Protein AF-A0A3D2LDQ5-F1 (afdb_monomer)

Solvent-accessible surface area (backbone atoms only — not comparable to full-atom values): 4744 Å² total; per-residue (Å²): 105,82,39,65,42,50,63,84,84,66,82,63,62,74,72,54,66,76,48,46,89,78,50,66,69,22,52,71,53,70,93,47,47,68,73,87,53,58,82,57,45,69,67,53,59,80,70,59,67,81,38,32,63,89,40,63,84,84,88,48,62,30,67,55,75,63,82,79,71,77,80,120

Sequence (72 aa):
DILPWMDTDNFNPGYMMRSLHLMPKRGAHDIWQHSQDYWREKDEMPLIDLDGEEFVYDGIAARAKSKDNALV

Mean predicted aligned error: 9.03 Å

Radius of gyration: 17.72 Å; Cα contacts (8 Å, |Δi|>4): 56; chains: 1; bounding box: 45×32×37 Å

pLDDT: mean 81.03, std 12.74, range [41.62, 95.12]

Foldseek 3Di:
DKAFQEDPVQDDPVVCVVCSVVDDIFDPDPVRHPDPPCVVCVVPVVVDDCQDQVDDDPNHGRHDDDPVVPPD

Structure (mmCIF, N/CA/C/O backbone):
data_AF-A0A3D2LDQ5-F1
#
_entry.id   AF-A0A3D2LDQ5-F1
#
loop_
_atom_site.group_PDB
_atom_site.id
_atom_site.type_symbol
_atom_site.label_atom_id
_atom_site.label_alt_id
_atom_site.label_comp_id
_atom_site.label_asym_id
_atom_site.label_entity_id
_atom_site.label_seq_id
_atom_site.pdbx_PDB_ins_code
_atom_site.Cartn_x
_atom_site.Cartn_y
_atom_site.Cartn_z
_atom_site.occupancy
_atom_site.B_iso_or_equiv
_atom_site.auth_seq_id
_atom_site.auth_comp_id
_atom_site.auth_asym_id
_atom_site.auth_atom_id
_atom_site.pdbx_PDB_model_num
ATOM 1 N N . ASP A 1 1 ? -4.037 -16.612 -13.302 1.00 83.38 1 ASP A N 1
ATOM 2 C CA . ASP A 1 1 ? -2.615 -16.812 -13.662 1.00 83.38 1 ASP A CA 1
ATOM 3 C C . ASP A 1 1 ? -1.685 -16.542 -12.492 1.00 83.38 1 ASP A C 1
ATOM 5 O O . ASP A 1 1 ? -2.071 -15.817 -11.576 1.00 83.38 1 ASP A O 1
ATOM 9 N N . ILE A 1 2 ? -0.496 -17.156 -12.513 1.00 89.62 2 ILE A N 1
ATOM 10 C CA . ILE A 1 2 ? 0.577 -16.951 -11.528 1.00 89.62 2 ILE A CA 1
ATOM 11 C C . ILE A 1 2 ? 1.700 -16.161 -12.207 1.00 89.62 2 ILE A C 1
ATOM 13 O O . ILE A 1 2 ? 2.276 -16.632 -13.187 1.00 89.62 2 ILE A O 1
ATOM 17 N N . LEU A 1 3 ? 2.018 -14.986 -11.670 1.00 89.88 3 LEU A N 1
ATOM 18 C CA . LEU A 1 3 ? 2.974 -14.025 -12.224 1.00 89.88 3 LEU A CA 1
ATOM 19 C C . LEU A 1 3 ? 4.219 -13.895 -11.324 1.00 89.88 3 LEU A C 1
ATOM 21 O O . LEU A 1 3 ? 4.165 -14.262 -10.143 1.00 89.88 3 LEU A O 1
ATOM 25 N N . PRO A 1 4 ? 5.350 -13.371 -11.840 1.00 87.81 4 PRO A N 1
ATOM 26 C CA . PRO A 1 4 ? 6.478 -12.969 -11.002 1.00 87.81 4 PRO A CA 1
ATOM 27 C C . PRO A 1 4 ? 6.035 -12.004 -9.898 1.00 87.81 4 PRO A C 1
ATOM 29 O O . PRO A 1 4 ? 5.070 -11.262 -10.085 1.00 87.81 4 PRO A O 1
ATOM 32 N N . TRP A 1 5 ? 6.752 -12.007 -8.769 1.00 84.12 5 TRP A N 1
ATOM 33 C CA . TRP A 1 5 ? 6.436 -11.217 -7.568 1.00 84.12 5 TRP A CA 1
ATOM 34 C C . TRP A 1 5 ? 6.015 -9.771 -7.858 1.00 84.12 5 TRP A C 1
ATOM 36 O O . TRP A 1 5 ? 5.092 -9.237 -7.252 1.00 84.12 5 TRP A O 1
ATOM 46 N N . MET A 1 6 ? 6.683 -9.161 -8.829 1.00 81.19 6 MET A N 1
ATOM 47 C CA . MET A 1 6 ? 6.435 -7.811 -9.294 1.00 81.19 6 MET A CA 1
ATOM 48 C C . MET A 1 6 ? 6.506 -7.764 -10.818 1.00 81.19 6 MET A C 1
ATOM 50 O O . MET A 1 6 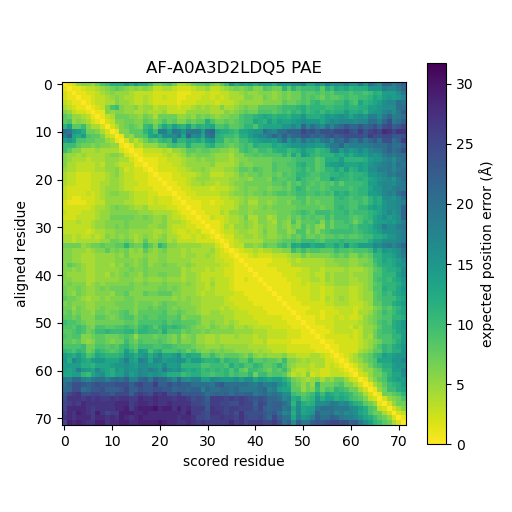? 7.024 -8.682 -11.456 1.00 81.19 6 MET A O 1
ATOM 54 N N . ASP A 1 7 ? 5.989 -6.684 -11.389 1.00 78.19 7 ASP A N 1
ATOM 55 C CA . ASP A 1 7 ? 6.136 -6.403 -12.812 1.00 78.19 7 ASP A CA 1
ATOM 56 C C . ASP A 1 7 ? 7.597 -6.045 -13.136 1.00 78.19 7 ASP A C 1
ATOM 58 O O . ASP A 1 7 ? 8.214 -5.241 -12.437 1.00 78.19 7 ASP A O 1
ATOM 62 N N . THR A 1 8 ? 8.167 -6.672 -14.165 1.00 72.94 8 THR A N 1
ATOM 63 C CA . THR A 1 8 ? 9.551 -6.432 -14.593 1.00 72.94 8 THR A CA 1
ATOM 64 C C . THR A 1 8 ? 9.712 -5.135 -15.375 1.00 72.94 8 THR A C 1
ATOM 66 O O . THR A 1 8 ? 10.826 -4.614 -15.431 1.00 72.94 8 THR A O 1
ATOM 69 N N . ASP A 1 9 ? 8.622 -4.604 -15.931 1.00 74.12 9 ASP A N 1
ATOM 70 C CA . ASP A 1 9 ? 8.626 -3.384 -16.740 1.00 74.12 9 ASP A CA 1
ATOM 71 C C . ASP A 1 9 ? 8.384 -2.132 -15.874 1.00 74.12 9 ASP A C 1
ATOM 73 O O . ASP A 1 9 ? 8.774 -1.022 -16.244 1.00 74.12 9 ASP A O 1
ATOM 77 N N . ASN A 1 10 ? 7.807 -2.305 -14.677 1.00 66.12 10 ASN A N 1
ATOM 78 C CA . ASN A 1 10 ? 7.484 -1.220 -13.752 1.00 66.12 10 ASN A CA 1
ATOM 79 C C . ASN A 1 10 ? 8.635 -0.974 -12.753 1.00 66.12 10 ASN A C 1
ATOM 81 O O . ASN A 1 10 ? 8.672 -1.531 -11.659 1.00 66.12 10 ASN A O 1
ATOM 85 N N . PHE A 1 11 ? 9.604 -0.160 -13.184 1.00 56.97 11 PHE A N 1
ATOM 86 C CA . PHE A 1 11 ? 10.689 0.451 -12.398 1.00 56.97 11 PHE A CA 1
ATOM 87 C C . PHE A 1 11 ? 11.381 -0.466 -11.375 1.00 56.97 11 PHE A C 1
ATOM 89 O O . PHE A 1 11 ? 11.210 -0.339 -10.161 1.00 56.97 11 PHE A O 1
ATOM 96 N N . ASN A 1 12 ? 12.240 -1.364 -11.859 1.00 58.72 12 ASN A N 1
ATOM 97 C CA . ASN A 1 12 ? 13.024 -2.208 -10.970 1.00 58.72 12 ASN A CA 1
ATOM 98 C C . ASN A 1 12 ? 14.428 -1.622 -10.737 1.00 58.72 12 ASN A C 1
ATOM 100 O O . ASN A 1 12 ? 15.229 -1.572 -11.678 1.00 58.72 12 ASN A O 1
ATOM 104 N N . PRO A 1 13 ? 14.799 -1.203 -9.513 1.00 68.88 13 PRO A N 1
ATOM 105 C CA . PRO A 1 13 ? 16.201 -0.957 -9.237 1.00 68.88 13 PRO A CA 1
ATOM 106 C C . PRO A 1 13 ? 16.958 -2.271 -9.461 1.00 68.88 13 PRO A C 1
ATOM 108 O O . PRO A 1 13 ? 16.612 -3.302 -8.894 1.00 68.88 13 PRO A O 1
ATOM 111 N N . GLY A 1 14 ? 17.995 -2.261 -10.305 1.00 70.19 14 GLY A N 1
ATOM 112 C CA . GLY A 1 14 ? 18.611 -3.487 -10.844 1.00 70.19 14 GLY A CA 1
ATOM 113 C C . GLY A 1 14 ? 19.092 -4.522 -9.811 1.00 70.19 14 GLY A C 1
ATOM 114 O O . GLY A 1 14 ? 19.410 -5.650 -10.179 1.00 70.19 14 GLY A O 1
ATOM 115 N N . TYR A 1 15 ? 19.139 -4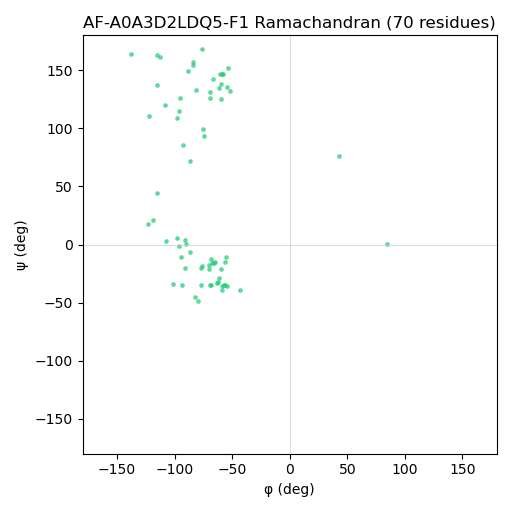.178 -8.519 1.00 79.75 15 TYR A N 1
ATOM 116 C CA . TYR A 1 15 ? 19.353 -5.132 -7.434 1.00 79.75 15 TYR A CA 1
ATOM 117 C C . TYR A 1 15 ? 18.185 -6.098 -7.204 1.00 79.75 15 TYR A C 1
ATOM 119 O O . TYR A 1 15 ? 18.437 -7.257 -6.886 1.00 79.75 15 TYR A O 1
ATOM 127 N N . MET A 1 16 ? 16.936 -5.675 -7.392 1.00 76.25 16 MET A N 1
ATOM 128 C CA . MET A 1 16 ? 15.764 -6.521 -7.160 1.00 76.25 16 MET A CA 1
ATOM 129 C C . MET A 1 16 ? 15.571 -7.522 -8.306 1.00 76.25 16 MET A C 1
ATOM 131 O O . MET A 1 16 ? 15.273 -8.686 -8.044 1.00 76.25 16 MET A O 1
ATOM 135 N N . MET A 1 17 ? 15.881 -7.139 -9.553 1.00 81.12 17 MET A N 1
ATOM 136 C CA . MET A 1 17 ? 15.888 -8.073 -10.696 1.00 81.12 17 MET A CA 1
ATOM 137 C C . MET A 1 17 ? 16.813 -9.277 -10.476 1.00 81.12 17 MET A C 1
ATOM 139 O O . MET A 1 17 ? 16.481 -10.386 -10.890 1.00 81.12 17 MET A O 1
ATOM 143 N N . ARG A 1 18 ? 17.953 -9.093 -9.790 1.00 86.56 18 ARG A N 1
ATOM 144 C CA . ARG A 1 18 ? 18.907 -10.189 -9.530 1.00 86.56 18 ARG A CA 1
ATOM 145 C C . ARG A 1 18 ? 18.314 -11.297 -8.669 1.00 86.56 18 ARG A C 1
ATOM 147 O O . ARG A 1 18 ? 18.650 -12.456 -8.879 1.00 86.56 18 ARG A O 1
ATOM 154 N N . SER A 1 19 ? 17.428 -10.953 -7.742 1.00 86.88 19 SER A N 1
ATOM 155 C CA . SER A 1 19 ? 16.850 -11.902 -6.786 1.00 86.88 19 SER A CA 1
ATOM 156 C C . SER A 1 19 ? 15.390 -12.239 -7.079 1.00 86.88 19 SER A C 1
ATOM 158 O O . SER A 1 19 ? 14.797 -13.007 -6.332 1.00 86.88 19 SER A O 1
ATOM 160 N N . LEU A 1 20 ? 14.800 -11.718 -8.162 1.00 85.62 20 LEU A N 1
ATOM 161 C CA . LEU A 1 20 ? 13.374 -11.887 -8.468 1.00 85.62 20 LEU A CA 1
ATOM 162 C C . LEU A 1 20 ? 12.950 -13.363 -8.566 1.00 85.62 20 LEU A C 1
ATOM 164 O O . LEU A 1 20 ? 11.862 -13.728 -8.136 1.00 85.62 20 LEU A O 1
ATOM 168 N N . HIS A 1 21 ? 13.834 -14.224 -9.071 1.00 87.75 21 HIS A N 1
ATOM 169 C CA . HIS A 1 21 ? 13.618 -15.671 -9.168 1.00 87.75 21 HIS A CA 1
ATOM 170 C C . HIS A 1 21 ? 13.555 -16.391 -7.806 1.00 87.75 21 HIS A C 1
ATOM 172 O O . HIS A 1 21 ? 13.094 -17.528 -7.744 1.00 87.75 21 HIS A O 1
ATOM 178 N N . LEU A 1 22 ? 14.011 -15.741 -6.730 1.00 91.56 22 LEU A N 1
ATOM 179 C CA . LEU A 1 22 ? 13.933 -16.228 -5.349 1.00 91.56 22 LEU A CA 1
ATOM 180 C C . LEU A 1 22 ? 12.694 -15.697 -4.614 1.00 91.56 22 LEU A C 1
ATOM 182 O O . LEU A 1 22 ? 12.415 -16.136 -3.500 1.00 91.56 22 LEU A O 1
ATOM 186 N N . MET A 1 23 ? 11.978 -14.729 -5.194 1.00 88.31 23 MET A N 1
ATOM 187 C CA . MET A 1 23 ? 10.839 -14.079 -4.548 1.00 88.31 23 MET A CA 1
ATOM 188 C C . MET A 1 23 ? 9.542 -14.890 -4.724 1.00 88.31 23 MET A C 1
ATOM 190 O O . MET A 1 23 ? 9.401 -15.640 -5.697 1.00 88.31 23 MET A O 1
ATOM 194 N N . PRO A 1 24 ? 8.564 -14.736 -3.811 1.00 89.44 24 PRO A N 1
ATOM 195 C CA . PRO A 1 24 ? 7.245 -15.349 -3.946 1.00 89.44 24 PRO A CA 1
ATOM 196 C C . PRO A 1 24 ? 6.538 -14.919 -5.234 1.00 89.44 24 PRO A C 1
ATOM 198 O O . PRO A 1 24 ? 6.666 -13.785 -5.678 1.00 89.44 24 PRO A O 1
ATOM 201 N N . LYS A 1 25 ? 5.741 -15.802 -5.834 1.00 90.19 25 LYS A N 1
ATOM 202 C CA . LYS A 1 25 ? 4.915 -15.452 -7.000 1.00 90.19 25 LYS A CA 1
ATOM 203 C C . LYS A 1 25 ? 3.595 -14.820 -6.558 1.00 90.19 25 LYS A C 1
ATOM 205 O O . LYS A 1 25 ? 3.135 -15.085 -5.450 1.00 90.19 25 LYS A O 1
ATOM 210 N N . ARG A 1 26 ? 2.963 -14.040 -7.437 1.00 90.12 26 ARG A N 1
ATOM 211 C CA . ARG A 1 26 ? 1.660 -13.405 -7.173 1.00 90.12 26 ARG A CA 1
ATOM 212 C C . ARG A 1 26 ? 0.551 -13.906 -8.091 1.00 90.12 26 ARG A C 1
ATOM 214 O O . ARG A 1 26 ? 0.818 -14.474 -9.150 1.00 90.12 26 ARG A O 1
ATOM 221 N N . GLY A 1 27 ? -0.694 -13.654 -7.696 1.00 90.81 27 GLY A N 1
ATOM 222 C CA . GLY A 1 27 ? -1.860 -13.811 -8.564 1.00 90.81 27 GLY A CA 1
ATOM 223 C C . GLY A 1 27 ? -1.999 -12.667 -9.576 1.00 90.81 27 GLY A C 1
ATOM 224 O O . GLY A 1 27 ? -1.342 -11.635 -9.468 1.00 90.81 27 GLY A O 1
ATOM 225 N N . ALA A 1 28 ? -2.881 -12.855 -10.557 1.00 89.88 28 ALA A N 1
ATOM 226 C CA . ALA A 1 28 ? -3.141 -11.864 -11.605 1.00 89.88 28 ALA A CA 1
ATOM 227 C C . ALA A 1 28 ? -3.996 -10.663 -11.155 1.00 89.88 28 ALA A C 1
ATOM 229 O O . ALA A 1 28 ? -3.996 -9.643 -11.834 1.00 89.88 28 ALA A O 1
ATOM 230 N N . HIS A 1 29 ? -4.732 -10.779 -10.043 1.00 88.81 29 HIS A N 1
ATOM 231 C CA . HIS A 1 29 ? -5.531 -9.670 -9.511 1.00 88.81 29 HIS A CA 1
ATOM 232 C C . HIS A 1 29 ? -4.610 -8.541 -9.033 1.00 88.81 29 HIS A C 1
ATOM 234 O O . HIS A 1 29 ? -3.560 -8.801 -8.442 1.00 88.81 29 HIS A O 1
ATOM 240 N N . ASP A 1 30 ? -5.023 -7.298 -9.255 1.00 81.69 30 ASP A N 1
ATOM 241 C CA . ASP A 1 30 ? -4.284 -6.095 -8.859 1.00 81.69 30 ASP A CA 1
ATOM 242 C C . ASP A 1 30 ? -4.021 -6.008 -7.346 1.00 81.69 30 ASP A C 1
ATOM 244 O O . ASP A 1 30 ? -2.921 -5.641 -6.957 1.00 81.69 30 ASP A O 1
ATOM 248 N N . ILE A 1 31 ? -4.942 -6.462 -6.492 1.00 83.81 31 ILE A N 1
ATOM 249 C CA . ILE A 1 31 ? -4.735 -6.572 -5.034 1.00 83.81 31 ILE A CA 1
ATOM 250 C C . ILE A 1 31 ? -3.562 -7.490 -4.650 1.00 83.81 31 ILE A C 1
ATOM 252 O O . ILE A 1 31 ? -3.042 -7.400 -3.543 1.00 83.81 31 ILE A O 1
ATOM 256 N N . TRP A 1 32 ? -3.142 -8.389 -5.548 1.00 86.62 32 TRP A N 1
ATOM 257 C CA . TRP A 1 32 ? -1.974 -9.253 -5.355 1.00 86.62 32 TRP A CA 1
ATOM 258 C C . TRP A 1 32 ? -0.711 -8.679 -6.007 1.00 86.62 32 TRP A C 1
ATOM 260 O O . TRP A 1 32 ? 0.350 -9.298 -5.944 1.00 86.62 32 TRP A O 1
ATOM 270 N N . GLN A 1 33 ? -0.804 -7.524 -6.666 1.00 85.31 33 GLN A N 1
ATOM 271 C CA . GLN A 1 33 ? 0.332 -6.816 -7.234 1.00 85.31 33 GLN A CA 1
ATOM 272 C C . GLN A 1 33 ? 1.050 -6.013 -6.165 1.00 85.31 33 GLN A C 1
ATOM 274 O O . GLN A 1 33 ? 0.449 -5.223 -5.448 1.00 85.31 33 GLN A O 1
ATOM 279 N 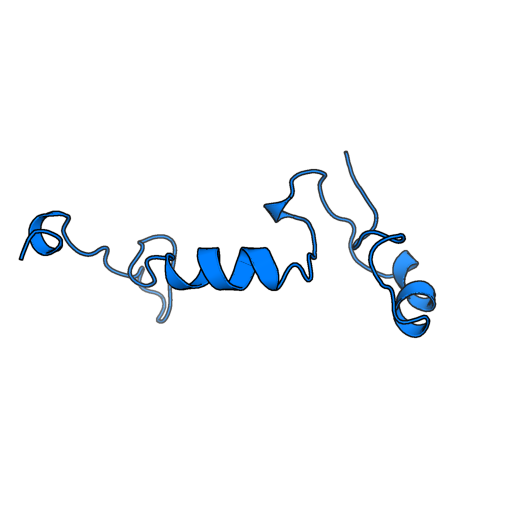N . HIS A 1 34 ? 2.373 -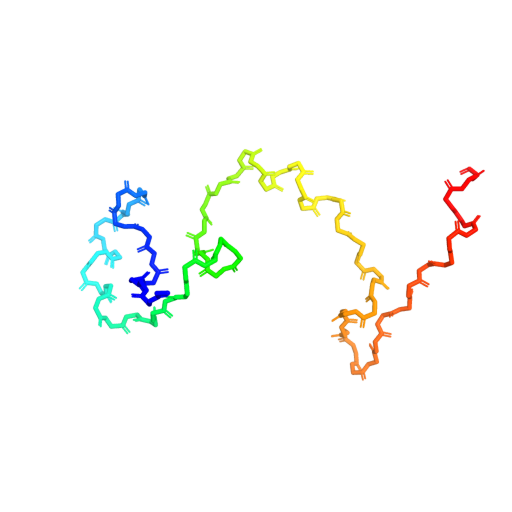6.127 -6.142 1.00 78.44 34 HIS A N 1
ATOM 280 C CA . HIS A 1 34 ? 3.175 -5.069 -5.557 1.00 78.44 34 HIS A CA 1
ATOM 281 C C . HIS A 1 34 ? 3.191 -3.879 -6.533 1.00 78.4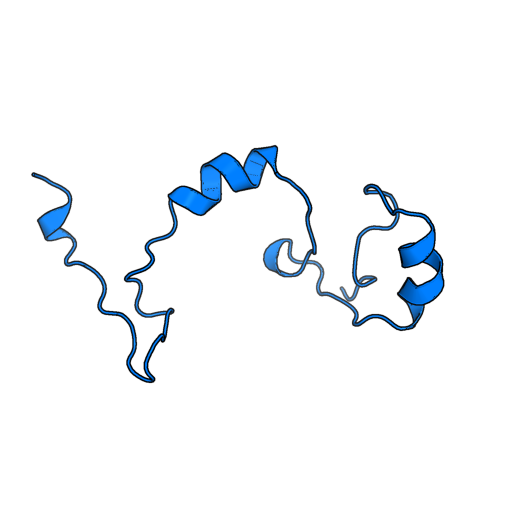4 34 HIS A C 1
ATOM 283 O O . HIS A 1 34 ? 3.968 -3.875 -7.492 1.00 78.44 34 HIS A O 1
ATOM 289 N N . SER A 1 35 ? 2.270 -2.927 -6.354 1.00 76.56 35 SER A N 1
ATOM 290 C CA . SER A 1 35 ? 2.292 -1.628 -7.034 1.00 76.56 35 SER A CA 1
ATOM 291 C C . SER A 1 35 ? 3.107 -0.621 -6.227 1.00 76.56 35 SER A C 1
ATOM 293 O O . SER A 1 35 ? 3.178 -0.695 -5.006 1.00 76.56 35 SER A O 1
ATOM 295 N N . GLN A 1 36 ? 3.737 0.321 -6.925 1.00 78.88 36 GLN A N 1
ATOM 296 C CA . GLN A 1 36 ? 4.231 1.568 -6.334 1.00 78.88 36 GLN A CA 1
ATOM 297 C C . GLN A 1 36 ? 3.469 2.743 -6.949 1.00 78.88 36 GLN A C 1
ATOM 299 O O . GLN A 1 36 ? 4.057 3.729 -7.398 1.00 78.88 36 GLN A O 1
ATOM 304 N N . ASP A 1 37 ? 2.148 2.594 -7.058 1.00 85.00 37 ASP A N 1
ATOM 305 C CA . ASP A 1 37 ? 1.292 3.597 -7.683 1.00 85.00 37 ASP A CA 1
ATOM 306 C C . ASP A 1 37 ? 0.872 4.640 -6.650 1.00 85.00 37 ASP A C 1
ATOM 308 O O . ASP A 1 37 ? -0.275 4.708 -6.209 1.00 85.00 37 ASP A O 1
ATOM 312 N N . TYR A 1 38 ? 1.839 5.475 -6.269 1.00 85.25 38 TYR A N 1
ATOM 313 C CA . TYR A 1 38 ? 1.621 6.555 -5.314 1.00 85.25 38 TYR A CA 1
ATOM 314 C C . TYR A 1 38 ? 0.465 7.481 -5.724 1.00 85.25 38 TYR A C 1
ATOM 316 O O . TYR A 1 38 ? -0.266 7.972 -4.868 1.00 85.25 38 TYR A O 1
ATOM 324 N N . TRP A 1 39 ? 0.289 7.739 -7.024 1.00 89.19 39 TRP A N 1
ATOM 325 C CA . TRP A 1 39 ? -0.709 8.693 -7.508 1.00 89.19 39 TRP A CA 1
ATOM 326 C C . TRP A 1 39 ? -2.137 8.217 -7.296 1.00 89.19 39 TRP A C 1
ATOM 328 O O . TRP A 1 39 ? -2.997 9.049 -7.018 1.00 89.19 39 TRP A O 1
ATOM 338 N N . ARG A 1 40 ? -2.376 6.910 -7.409 1.00 89.31 40 ARG A N 1
ATOM 339 C CA . ARG A 1 40 ? -3.661 6.300 -7.072 1.00 89.31 40 ARG A CA 1
ATOM 340 C C . ARG A 1 40 ? -3.800 6.103 -5.564 1.00 89.31 40 ARG A C 1
ATOM 342 O O . ARG A 1 40 ? -4.787 6.524 -4.966 1.00 89.31 40 ARG A O 1
ATOM 349 N N . GLU A 1 41 ? -2.779 5.525 -4.935 1.00 89.50 41 GLU A N 1
ATOM 350 C CA . GLU A 1 41 ? -2.808 5.161 -3.516 1.00 89.50 41 GLU A CA 1
ATOM 351 C C . GLU A 1 41 ? -2.975 6.387 -2.604 1.00 89.50 41 GLU A C 1
ATOM 35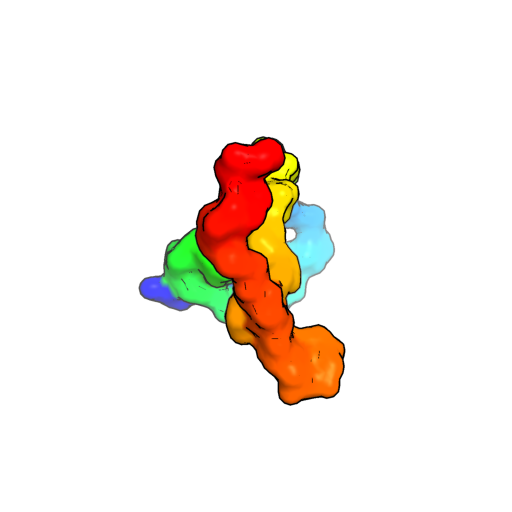3 O O . GLU A 1 41 ? -3.661 6.297 -1.587 1.00 89.50 41 GLU A O 1
ATOM 358 N N . LYS A 1 42 ? -2.450 7.565 -2.981 1.00 92.88 42 LYS A N 1
ATOM 359 C CA . LYS A 1 42 ? -2.649 8.802 -2.201 1.00 92.88 42 LYS A CA 1
ATOM 360 C C . LYS A 1 42 ? -4.117 9.220 -2.078 1.00 92.88 42 LYS A C 1
ATOM 362 O O . LYS A 1 42 ? -4.453 9.904 -1.117 1.00 92.88 42 LYS A O 1
ATOM 367 N N . ASP A 1 43 ? -4.951 8.873 -3.061 1.00 95.12 43 ASP A N 1
ATOM 368 C CA . ASP A 1 43 ? -6.368 9.239 -3.086 1.00 95.12 43 ASP A CA 1
ATOM 369 C C . ASP A 1 43 ? -7.227 8.123 -2.480 1.00 95.12 43 ASP A C 1
ATOM 371 O O . ASP A 1 43 ? -8.209 8.411 -1.801 1.00 95.12 43 ASP A O 1
ATOM 375 N N . GLU A 1 44 ? -6.842 6.858 -2.672 1.00 92.31 44 GLU A N 1
ATOM 376 C CA . GLU A 1 44 ? -7.596 5.693 -2.195 1.00 92.31 44 GLU A CA 1
ATOM 377 C C . GLU A 1 44 ? -7.328 5.355 -0.722 1.00 92.31 44 GLU A C 1
ATOM 379 O O . GLU A 1 44 ? -8.271 5.113 0.032 1.00 92.31 44 GLU A O 1
ATOM 384 N N . MET A 1 45 ? -6.065 5.352 -0.277 1.00 89.88 45 MET A N 1
ATOM 385 C CA . MET A 1 45 ? -5.710 4.928 1.086 1.00 89.88 45 MET A CA 1
ATOM 386 C C . MET A 1 45 ? -6.394 5.748 2.193 1.00 89.88 45 MET A C 1
ATOM 388 O O . MET A 1 45 ? -6.819 5.143 3.179 1.00 89.88 45 MET A O 1
ATOM 392 N N . PRO A 1 46 ? -6.560 7.084 2.077 1.00 94.38 46 PRO A N 1
ATOM 393 C CA . PRO A 1 46 ? -7.272 7.865 3.089 1.00 94.38 46 PRO A CA 1
ATOM 394 C C . PRO A 1 46 ? -8.764 7.533 3.223 1.00 94.38 46 PRO A C 1
ATOM 396 O O . PRO A 1 46 ? -9.380 7.946 4.202 1.00 94.38 46 PRO A O 1
ATOM 399 N N . LEU A 1 47 ? -9.357 6.828 2.252 1.00 93.81 47 LEU A N 1
ATOM 400 C CA . LEU A 1 47 ? -10.777 6.462 2.257 1.00 93.81 47 LEU A CA 1
ATOM 401 C C . LEU A 1 47 ? -11.059 5.150 3.002 1.00 93.81 47 LEU A C 1
ATOM 403 O O . LEU A 1 47 ? -12.222 4.782 3.161 1.00 93.81 47 LEU A O 1
ATOM 407 N N . ILE A 1 48 ? -10.021 4.432 3.440 1.00 91.50 48 ILE A N 1
ATOM 408 C CA . ILE A 1 48 ? -10.168 3.166 4.162 1.00 91.50 48 ILE A CA 1
ATOM 409 C C . ILE A 1 48 ? -10.761 3.434 5.550 1.00 91.50 48 ILE A C 1
ATOM 411 O O . ILE A 1 48 ? -10.209 4.205 6.337 1.00 91.50 48 ILE A O 1
ATOM 415 N N . ASP A 1 49 ? -11.863 2.751 5.870 1.00 92.25 49 ASP A N 1
ATOM 416 C CA . ASP A 1 49 ? -12.420 2.740 7.222 1.00 92.25 49 ASP A CA 1
ATOM 417 C C . ASP A 1 49 ? -11.564 1.851 8.129 1.00 92.25 49 ASP A C 1
ATOM 419 O O . ASP A 1 49 ? -11.678 0.626 8.123 1.00 92.25 49 ASP A O 1
ATOM 423 N N . LEU A 1 50 ? -10.684 2.478 8.908 1.00 90.31 50 LEU A N 1
ATOM 424 C CA . LEU A 1 50 ? -9.801 1.780 9.845 1.00 90.31 50 LEU A CA 1
ATOM 425 C C . LEU A 1 50 ? -10.552 1.152 11.030 1.00 90.31 50 LEU A C 1
ATOM 427 O O . LEU A 1 50 ? -9.971 0.348 11.752 1.00 90.31 50 LEU A O 1
ATOM 431 N N . ASP A 1 51 ? -11.827 1.499 11.230 1.00 89.81 51 ASP A N 1
ATOM 432 C CA . ASP A 1 51 ? -12.683 0.873 12.238 1.00 89.81 51 ASP A CA 1
ATOM 433 C C . ASP A 1 51 ? -13.466 -0.333 11.667 1.00 89.81 51 ASP A C 1
ATOM 435 O O . ASP A 1 51 ? -14.290 -0.914 12.377 1.00 89.81 51 ASP A O 1
ATOM 439 N N . GLY A 1 52 ? -13.230 -0.717 10.403 1.00 89.19 52 GLY A N 1
ATOM 440 C CA . GLY A 1 52 ? -13.873 -1.856 9.740 1.00 89.19 52 GLY A CA 1
ATOM 441 C C . GLY A 1 52 ? -13.631 -3.194 10.450 1.00 89.19 52 GLY A C 1
ATOM 442 O O . GLY A 1 52 ? -12.566 -3.431 11.021 1.00 89.19 52 GLY A O 1
ATOM 443 N N . GLU A 1 53 ? -14.618 -4.092 10.405 1.00 90.44 53 GLU A N 1
ATOM 444 C CA . GLU A 1 53 ? -14.584 -5.380 11.121 1.00 90.44 53 GLU A CA 1
ATOM 445 C C . GLU A 1 53 ? -13.499 -6.344 10.611 1.00 90.44 53 GLU A C 1
ATOM 447 O O . GLU A 1 53 ? -13.126 -7.296 11.299 1.00 90.44 53 GLU A O 1
ATOM 452 N N . GLU A 1 54 ? -12.961 -6.079 9.422 1.00 90.12 54 GLU A N 1
ATOM 453 C CA . GLU A 1 54 ? -11.854 -6.806 8.812 1.00 90.12 54 GLU A CA 1
ATOM 454 C C . GLU A 1 54 ? -10.516 -6.554 9.530 1.00 90.12 54 GLU A C 1
ATOM 456 O O . GLU A 1 54 ? -9.592 -7.365 9.412 1.00 90.12 54 GLU A O 1
ATOM 461 N N . PHE A 1 55 ? -10.392 -5.453 10.283 1.00 90.75 55 PHE A N 1
ATOM 462 C CA . PHE A 1 55 ? -9.172 -5.087 10.997 1.00 90.75 55 PHE A CA 1
ATOM 463 C C . PHE A 1 55 ?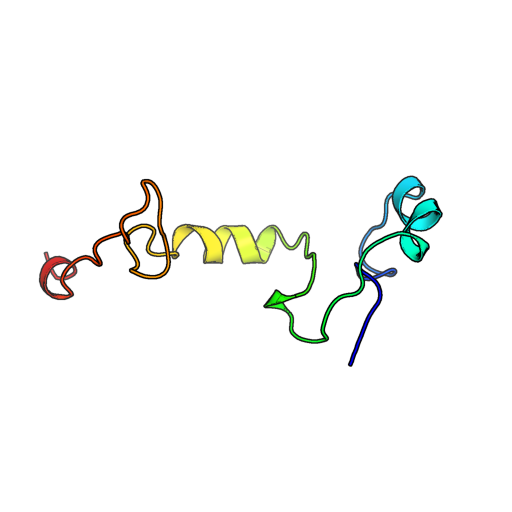 -9.209 -5.559 12.457 1.00 90.75 55 PHE A C 1
ATOM 465 O O . PHE A 1 55 ? -10.121 -5.242 13.212 1.00 90.75 55 PHE A O 1
ATOM 472 N N . VAL A 1 56 ? -8.187 -6.306 12.888 1.00 91.94 56 VAL A N 1
ATOM 473 C CA . VAL A 1 56 ? -8.044 -6.833 14.260 1.00 91.94 56 VAL A CA 1
ATOM 474 C C . VAL A 1 56 ? -6.727 -6.322 14.845 1.00 91.94 56 VAL A C 1
ATOM 476 O O . VAL A 1 56 ? -5.658 -6.750 14.408 1.00 91.94 56 VAL A O 1
ATOM 479 N N . TYR A 1 57 ? -6.782 -5.421 15.829 1.00 89.25 57 TYR A N 1
ATOM 480 C CA . TYR A 1 57 ? -5.581 -4.753 16.364 1.00 89.25 57 TYR A CA 1
ATOM 481 C C . TYR A 1 57 ? -5.086 -5.327 17.700 1.00 89.25 57 TYR A C 1
ATOM 483 O O . TYR A 1 57 ? -3.881 -5.383 17.935 1.00 89.25 57 TYR A O 1
ATOM 491 N N . ASP A 1 58 ? -5.991 -5.783 18.566 1.00 89.81 58 ASP A N 1
ATOM 492 C CA . ASP A 1 58 ? -5.704 -6.281 19.923 1.00 89.81 58 ASP A CA 1
ATOM 493 C C . ASP A 1 58 ? -6.203 -7.723 20.146 1.00 89.81 58 ASP A C 1
ATOM 495 O O . ASP A 1 58 ? -6.337 -8.196 21.275 1.00 89.81 58 ASP A O 1
ATOM 499 N N . GLY A 1 59 ? -6.469 -8.440 19.051 1.00 86.44 59 GLY A N 1
ATOM 500 C CA . GLY A 1 59 ? -7.132 -9.745 19.076 1.00 86.44 59 GLY A CA 1
ATOM 501 C C . GLY A 1 59 ? -8.659 -9.654 19.101 1.00 86.44 59 GLY A C 1
ATOM 502 O O . GLY A 1 59 ? -9.323 -10.691 19.085 1.00 86.44 59 GLY A O 1
ATOM 503 N N . ILE A 1 60 ? -9.218 -8.442 19.093 1.00 82.88 60 ILE A N 1
ATOM 504 C CA . ILE A 1 60 ? -10.641 -8.168 18.922 1.00 82.88 60 ILE A CA 1
ATOM 505 C C . ILE A 1 60 ? -10.819 -7.399 17.608 1.00 82.88 60 ILE A C 1
ATOM 507 O O . ILE A 1 60 ? -10.017 -6.528 17.262 1.00 82.88 60 ILE A O 1
ATOM 511 N N . ALA A 1 61 ? -11.844 -7.764 16.835 1.00 82.88 61 ALA A N 1
ATOM 512 C CA . ALA A 1 61 ? -12.192 -7.034 15.621 1.00 82.88 61 ALA A CA 1
ATOM 513 C C . ALA A 1 61 ? -12.531 -5.578 15.955 1.00 82.88 61 ALA A C 1
ATO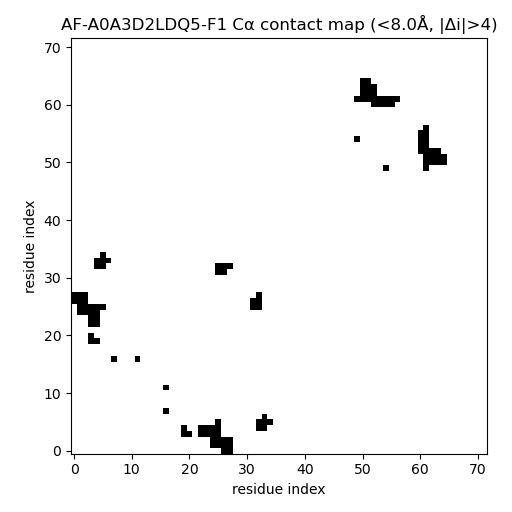M 515 O O . ALA A 1 61 ? -13.226 -5.301 16.941 1.00 82.88 61 ALA A O 1
ATOM 516 N N . ALA A 1 62 ? -12.042 -4.658 15.127 1.00 83.31 62 ALA A N 1
ATOM 517 C CA . ALA A 1 62 ? -12.416 -3.262 15.202 1.00 83.31 62 ALA A CA 1
ATOM 518 C C . ALA A 1 62 ? -13.928 -3.133 14.980 1.00 83.31 62 ALA A C 1
ATOM 520 O O . ALA A 1 62 ? -14.580 -3.954 14.327 1.00 83.31 62 ALA A O 1
ATOM 521 N N . ARG A 1 63 ? -14.525 -2.145 15.644 1.00 77.94 63 ARG A N 1
ATOM 522 C CA . ARG A 1 63 ? -15.974 -1.988 15.663 1.00 77.94 63 ARG A CA 1
ATOM 523 C C . ARG A 1 63 ? -16.368 -0.957 14.625 1.00 77.94 63 ARG A C 1
ATOM 525 O O . ARG A 1 63 ? -16.194 0.234 14.871 1.00 77.94 63 ARG A O 1
ATOM 532 N N . ALA A 1 64 ? -16.989 -1.423 13.545 1.00 65.69 64 ALA A N 1
ATOM 533 C CA . ALA A 1 64 ? -17.496 -0.547 12.502 1.00 65.69 64 ALA A CA 1
ATOM 534 C C . ALA A 1 64 ? -18.375 0.558 13.107 1.00 65.69 64 ALA A C 1
ATOM 536 O O . ALA A 1 64 ? -19.266 0.299 13.933 1.00 65.69 64 ALA A O 1
ATOM 537 N N . LYS A 1 65 ? -18.131 1.808 12.704 1.00 62.69 65 LYS A N 1
ATOM 538 C CA . LYS A 1 65 ? -19.006 2.922 13.077 1.00 62.69 65 LYS A CA 1
ATOM 539 C C . LYS A 1 65 ? -20.407 2.661 12.519 1.00 62.69 65 LYS A C 1
ATOM 541 O O . LYS A 1 65 ? -20.571 2.280 11.362 1.00 62.69 65 LYS A O 1
ATOM 546 N N . SER A 1 66 ? -21.437 2.881 13.342 1.00 55.97 66 SER A N 1
ATOM 547 C CA . SER A 1 66 ? -22.823 2.877 12.858 1.00 55.97 66 SER A CA 1
ATOM 548 C C . SER A 1 66 ? -22.957 3.874 11.702 1.00 55.97 66 SER A C 1
ATOM 550 O O . SER A 1 66 ? -22.486 5.010 11.811 1.00 55.97 66 SER A O 1
ATOM 552 N N . LYS A 1 67 ? -23.649 3.470 10.629 1.00 57.91 67 LYS A N 1
ATOM 553 C CA . LYS A 1 67 ? -23.960 4.324 9.468 1.00 57.91 67 LYS A CA 1
ATOM 554 C C . LYS A 1 67 ? -24.713 5.610 9.843 1.00 57.91 67 LYS A C 1
ATOM 556 O O . LYS A 1 67 ? -24.731 6.545 9.050 1.00 57.91 67 LYS A O 1
ATOM 561 N N . ASP A 1 68 ? -25.268 5.690 11.052 1.00 57.88 68 ASP A N 1
ATOM 562 C CA . ASP A 1 68 ? -25.972 6.871 11.564 1.00 57.88 68 ASP A CA 1
ATOM 563 C C . ASP A 1 68 ? -25.044 8.064 11.852 1.00 57.88 68 ASP A C 1
ATOM 565 O O . ASP A 1 68 ? -25.505 9.199 11.942 1.00 57.88 68 ASP A O 1
ATOM 569 N N . ASN A 1 69 ? -23.732 7.838 11.972 1.00 53.50 69 ASN A N 1
ATOM 570 C CA . ASN A 1 69 ? -22.772 8.873 12.368 1.00 53.50 69 ASN A CA 1
ATOM 571 C C . ASN A 1 69 ? -22.179 9.669 11.187 1.00 53.50 69 ASN A C 1
ATOM 573 O O . ASN A 1 69 ? -21.336 10.534 11.402 1.00 53.50 69 ASN A O 1
ATOM 577 N N . ALA A 1 70 ? -22.583 9.362 9.948 1.00 51.91 70 ALA A N 1
ATOM 578 C CA . ALA A 1 70 ? -22.068 9.986 8.722 1.00 51.91 70 ALA A CA 1
ATOM 579 C C . ALA A 1 70 ? -22.960 11.126 8.175 1.00 51.91 70 ALA A C 1
ATOM 581 O O . ALA A 1 70 ? 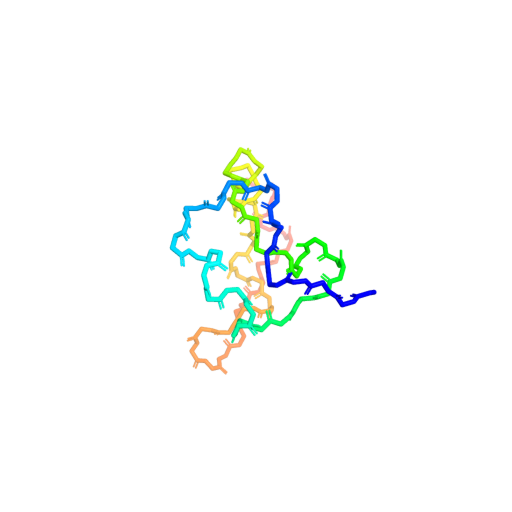-22.699 11.637 7.088 1.00 51.91 70 ALA A O 1
ATOM 582 N N . LEU A 1 71 ? -24.020 11.508 8.900 1.00 44.88 71 LEU A N 1
ATOM 583 C CA . LEU A 1 71 ? -24.993 12.538 8.496 1.00 44.88 71 LEU A CA 1
ATOM 584 C C . LEU A 1 71 ? -25.069 13.742 9.457 1.00 44.88 71 LEU A C 1
ATOM 586 O O . LEU A 1 71 ? -26.066 14.465 9.439 1.00 44.88 71 LEU A O 1
ATOM 590 N N . VAL A 1 72 ? -24.036 13.980 10.274 1.00 41.62 72 VAL A N 1
ATOM 591 C CA . VAL A 1 72 ? -23.907 15.197 11.101 1.00 41.62 72 VAL A CA 1
ATOM 592 C C . VAL A 1 72 ? -22.690 15.999 10.671 1.00 41.62 72 VAL A C 1
ATOM 594 O O . VAL A 1 72 ? -21.614 15.380 10.525 1.00 41.62 72 VAL A O 1
#

Secondary structure (DSSP, 8-state):
-EE-SS-SSS---HHHHHHGGGSPPEESSGGGS----HHHHHHHGGG--TTSTT-BSSSSB--PPPGGGG--